Protein AF-A0A9Q1E074-F1 (afdb_monomer_lite)

Sequence (100 aa):
MMISVFLLLLMLGLFAQESMAQVVLTQSPSAQAVQQGDTVSISCTLSQSVSSNYLYWYFQKPGQAPKLLIYSISTRHSGIPDRFSGSGSGTQFTLKITGV

InterPro domains:
  IPR013106 Immunoglobulin V-set domain [PF07686] (27-99)
  IPR013106 Immunoglobulin V-set domain [SM00406] (39-100)
  IPR013783 Immunoglobulin-like fold [G3DSA:2.60.40.10] (12-100)
  IPR036179 Immunoglobulin-like domain superfamily [SSF48726] (24-100)
  IPR050150 Immunoglobulin Variable Light Chain [PTHR23267] (20-100)

Radius of gyration: 21.47 Å; chains: 1; bounding box: 54×29×60 Å

Organism: Conger conger (NCBI:txid82655)

pLDDT: mean 90.36, std 11.61, range [58.53, 98.44]

Foldseek 3Di:
DVVVVVVVVVVVVVVPDDPPPDKDKDKPDPDDDDDFQDKDKIKIFIPWFDQLQPDWDWDDDVPDDTDTQAGSQAHGDPPHDPQWGKDDGIGMIMIMGGRD

Secondary structure (DSSP, 8-state):
-HHHHHHHHHHHHHTS----PPPPEEEE-S-----TT-EEEEEEEESS---GGG-EEEE--TTS--EEEEETTTEEPTT--TTEEEEEETTEEEEEEE--

Structure (mmCIF, N/CA/C/O backbone):
data_AF-A0A9Q1E074-F1
#
_entry.id   AF-A0A9Q1E074-F1
#
loop_
_atom_site.group_PDB
_atom_site.id
_atom_site.type_symbol
_atom_site.label_atom_id
_atom_site.label_alt_id
_atom_site.label_comp_id
_atom_site.label_asym_id
_atom_site.label_entity_id
_atom_site.label_seq_id
_atom_site.pdbx_PDB_ins_code
_atom_site.Cartn_x
_atom_site.Cartn_y
_atom_site.Cartn_z
_atom_site.occupancy
_atom_site.B_iso_or_equiv
_atom_site.auth_seq_id
_atom_site.auth_comp_id
_atom_site.auth_asym_id
_atom_site.auth_atom_id
_atom_site.pdbx_PDB_model_num
ATOM 1 N N . MET A 1 1 ? 36.882 -19.436 -42.065 1.00 60.22 1 MET A N 1
ATOM 2 C CA . MET A 1 1 ? 36.670 -19.832 -40.653 1.00 60.22 1 MET A CA 1
ATOM 3 C C . MET A 1 1 ? 36.478 -18.633 -39.713 1.00 60.22 1 MET A C 1
ATOM 5 O O . MET A 1 1 ? 35.543 -18.669 -38.932 1.00 60.22 1 MET A O 1
ATOM 9 N N . MET A 1 2 ? 37.265 -17.548 -39.817 1.00 62.12 2 MET A N 1
ATOM 10 C CA . MET A 1 2 ? 37.173 -16.390 -38.895 1.00 62.12 2 MET A CA 1
ATOM 11 C C . MET A 1 2 ? 35.863 -15.576 -38.978 1.00 62.12 2 MET A C 1
ATOM 13 O O . MET A 1 2 ? 35.308 -15.214 -37.947 1.00 62.12 2 MET A O 1
ATOM 17 N N . ILE A 1 3 ? 35.324 -15.344 -40.184 1.00 66.06 3 ILE A N 1
ATOM 18 C CA . ILE A 1 3 ? 34.081 -14.562 -40.386 1.00 66.06 3 ILE A CA 1
ATOM 19 C C . ILE A 1 3 ? 32.869 -15.240 -39.722 1.00 66.06 3 ILE A C 1
ATOM 21 O O . ILE A 1 3 ? 32.033 -14.575 -39.119 1.00 66.06 3 ILE A O 1
ATOM 25 N N . SER A 1 4 ? 32.812 -16.575 -39.762 1.00 74.75 4 SER A N 1
ATOM 26 C CA . SER A 1 4 ? 31.736 -17.357 -39.139 1.00 74.75 4 SER A CA 1
ATOM 27 C C . SER A 1 4 ? 31.743 -17.260 -37.613 1.00 74.75 4 SER A C 1
ATOM 29 O O . SER A 1 4 ? 30.679 -17.261 -37.006 1.00 74.75 4 SER A O 1
ATOM 31 N N . VAL A 1 5 ? 32.925 -17.172 -36.993 1.00 78.56 5 VAL A N 1
ATOM 32 C CA . VAL A 1 5 ? 33.066 -17.040 -35.534 1.00 78.56 5 VAL A CA 1
ATOM 33 C C . VAL A 1 5 ? 32.662 -15.637 -35.083 1.00 78.56 5 VAL A C 1
ATOM 35 O O . VAL A 1 5 ? 32.004 -15.495 -34.060 1.00 78.56 5 VAL A O 1
ATOM 38 N N . PHE A 1 6 ? 32.981 -14.609 -35.872 1.00 80.69 6 PHE A N 1
ATOM 39 C CA . PHE A 1 6 ? 32.592 -13.229 -35.575 1.00 80.69 6 PHE A CA 1
ATOM 40 C C . PHE A 1 6 ? 31.068 -13.038 -35.612 1.00 80.69 6 PHE A C 1
ATOM 42 O O . PHE A 1 6 ? 30.496 -12.427 -34.713 1.00 80.69 6 PHE A O 1
ATOM 49 N N . LEU A 1 7 ? 30.398 -13.632 -36.606 1.00 78.88 7 LEU A N 1
ATOM 50 C CA . LEU A 1 7 ? 28.935 -13.655 -36.686 1.00 78.88 7 LEU A CA 1
ATOM 51 C C . LEU A 1 7 ? 28.312 -14.446 -35.528 1.00 78.88 7 LEU A C 1
ATOM 53 O O . LEU A 1 7 ? 27.321 -14.004 -34.959 1.00 78.88 7 LEU A O 1
ATOM 57 N N . LEU A 1 8 ? 28.916 -15.572 -35.131 1.00 77.75 8 LEU A N 1
ATOM 58 C CA . LEU A 1 8 ? 28.467 -16.351 -33.975 1.00 77.75 8 LEU A CA 1
ATOM 59 C C . LEU A 1 8 ? 28.559 -15.529 -32.677 1.00 77.75 8 LEU A C 1
ATOM 61 O O . LEU A 1 8 ? 27.602 -15.487 -31.912 1.00 77.75 8 LEU A O 1
ATOM 65 N N . LEU A 1 9 ? 29.674 -14.824 -32.457 1.00 79.00 9 LEU A N 1
ATOM 66 C CA . LEU A 1 9 ? 29.885 -13.957 -31.292 1.00 79.00 9 LEU A CA 1
ATOM 67 C C . LEU A 1 9 ? 28.909 -12.770 -31.260 1.00 79.00 9 LEU A C 1
ATOM 69 O O . LEU A 1 9 ? 28.393 -12.443 -30.194 1.00 79.00 9 LEU A O 1
ATOM 73 N N . LEU A 1 10 ? 28.613 -12.162 -32.414 1.00 77.00 10 LEU A N 1
ATOM 74 C CA . LEU A 1 10 ? 27.610 -11.097 -32.529 1.00 77.00 10 LEU A CA 1
ATOM 75 C C . LEU A 1 10 ? 26.201 -11.600 -32.184 1.00 77.00 10 LEU A C 1
ATOM 77 O O . LEU A 1 10 ? 25.473 -10.925 -31.462 1.00 77.00 10 LEU A O 1
ATOM 81 N N . MET A 1 11 ? 25.836 -12.802 -32.638 1.00 72.50 11 MET A N 1
ATOM 82 C CA . MET A 1 11 ? 24.555 -13.425 -32.297 1.00 72.50 11 MET A CA 1
ATOM 83 C C . MET A 1 11 ? 24.487 -13.772 -30.802 1.00 72.50 11 MET A C 1
ATOM 85 O O . MET A 1 11 ? 23.505 -13.429 -30.154 1.00 72.50 11 MET A O 1
ATOM 89 N N . LEU A 1 12 ? 25.539 -14.361 -30.216 1.00 68.44 12 LEU A N 1
ATOM 90 C CA . LEU A 1 12 ? 25.604 -14.622 -28.769 1.00 68.44 12 LEU A CA 1
ATOM 91 C C . LEU A 1 12 ? 25.510 -13.337 -27.926 1.00 68.44 12 LEU A C 1
ATOM 93 O O . LEU A 1 12 ? 24.891 -13.363 -26.867 1.00 68.44 12 LEU A O 1
ATOM 97 N N . GLY A 1 13 ? 26.083 -12.223 -28.392 1.00 70.81 13 GLY A N 1
ATOM 98 C CA . GLY A 1 13 ? 25.970 -10.918 -27.733 1.00 70.81 13 GLY A CA 1
ATOM 99 C C . GLY A 1 13 ? 24.566 -10.309 -27.813 1.00 70.81 13 GLY A C 1
ATOM 100 O O . GLY A 1 13 ? 24.127 -9.676 -26.860 1.00 70.81 13 GLY A O 1
ATOM 101 N N . LEU A 1 14 ? 23.836 -10.543 -28.908 1.00 65.06 14 LEU A N 1
ATOM 102 C CA . LEU A 1 14 ? 22.441 -10.109 -29.079 1.00 65.06 14 LEU A CA 1
ATOM 103 C C . LEU A 1 14 ? 21.449 -10.950 -28.255 1.00 65.06 14 LEU A C 1
ATOM 105 O O . LEU A 1 14 ? 20.400 -10.444 -27.867 1.00 65.06 14 LEU A O 1
ATOM 109 N N . PHE A 1 15 ? 21.787 -12.210 -27.958 1.00 59.16 15 PHE A N 1
ATOM 110 C CA . PHE A 1 15 ? 21.029 -13.091 -27.057 1.00 59.16 15 PHE A CA 1
ATOM 111 C C . PHE A 1 15 ? 21.507 -13.036 -25.596 1.00 59.16 15 PHE A C 1
ATOM 113 O O . PHE A 1 15 ? 20.992 -13.790 -24.767 1.00 59.16 15 PHE A O 1
ATOM 120 N N . ALA A 1 16 ? 22.468 -12.165 -25.255 1.00 62.50 16 ALA A N 1
ATOM 121 C CA . ALA A 1 16 ? 22.831 -11.872 -23.870 1.00 62.50 16 ALA A CA 1
ATOM 122 C C . ALA A 1 16 ? 21.683 -11.076 -23.231 1.00 62.50 16 ALA A C 1
ATOM 124 O O . ALA A 1 16 ? 21.644 -9.850 -23.212 1.00 62.50 16 ALA A O 1
ATOM 125 N N . GLN A 1 17 ? 20.690 -11.850 -22.818 1.00 62.38 17 GLN A N 1
ATOM 126 C CA . GLN A 1 17 ? 19.361 -11.463 -22.402 1.00 62.38 17 GLN A CA 1
ATOM 127 C C . GLN A 1 17 ? 19.390 -10.417 -21.289 1.00 62.38 17 GLN A C 1
ATOM 129 O O . GLN A 1 17 ? 20.160 -10.536 -20.334 1.00 62.38 17 GLN A O 1
ATOM 134 N N . GLU A 1 18 ? 18.511 -9.421 -21.406 1.00 58.53 18 GLU A N 1
ATOM 135 C CA . GLU A 1 18 ? 18.216 -8.477 -20.336 1.00 58.53 18 GLU A CA 1
ATOM 136 C C . GLU A 1 18 ? 17.975 -9.239 -19.028 1.00 58.53 18 GLU A C 1
ATOM 138 O O . GLU A 1 18 ? 17.020 -10.008 -18.890 1.00 58.53 18 GLU A O 1
ATOM 143 N N . SER A 1 19 ? 18.862 -9.035 -18.056 1.00 66.50 19 SER A N 1
ATOM 144 C CA . SER A 1 19 ? 18.588 -9.426 -16.682 1.00 66.50 19 SER A CA 1
ATOM 145 C C . SER A 1 19 ? 17.484 -8.504 -16.177 1.00 66.50 19 SER A C 1
ATOM 147 O O . SER A 1 19 ? 17.724 -7.325 -15.912 1.00 66.50 19 SER A O 1
ATOM 149 N N . MET A 1 20 ? 16.256 -9.016 -16.089 1.00 66.44 20 MET A N 1
ATOM 150 C CA . MET A 1 20 ? 15.171 -8.323 -15.400 1.00 66.44 20 MET A CA 1
ATOM 151 C C . MET A 1 20 ? 15.554 -8.278 -13.921 1.00 66.44 20 MET A C 1
ATOM 153 O O . MET A 1 20 ? 15.395 -9.262 -13.198 1.00 66.44 20 MET A O 1
ATOM 157 N N . ALA A 1 21 ? 16.129 -7.156 -13.483 1.00 71.19 21 ALA A N 1
ATOM 158 C CA . ALA A 1 21 ? 16.413 -6.934 -12.075 1.00 71.19 21 ALA A CA 1
ATOM 159 C C . ALA A 1 21 ? 15.123 -7.148 -11.267 1.00 71.19 21 ALA A C 1
ATOM 161 O O . ALA A 1 21 ? 14.049 -6.667 -11.635 1.00 71.19 21 ALA A O 1
ATOM 162 N N . GLN A 1 22 ? 15.215 -7.910 -10.176 1.00 83.56 22 GLN A N 1
ATOM 163 C CA . GLN A 1 22 ? 14.080 -8.131 -9.289 1.00 83.56 22 GLN A CA 1
ATOM 164 C C . GLN A 1 22 ? 13.659 -6.792 -8.668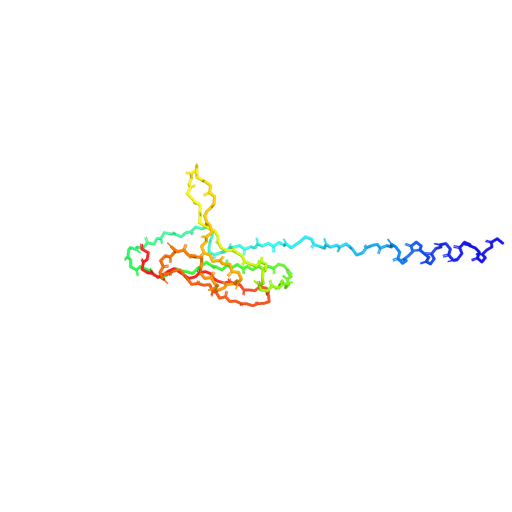 1.00 83.56 22 GLN A C 1
ATOM 166 O O . GLN A 1 22 ? 14.461 -6.127 -8.010 1.00 83.56 22 GLN A O 1
ATOM 171 N N . VAL A 1 23 ? 12.391 -6.409 -8.846 1.00 88.12 23 VAL A N 1
ATOM 172 C CA . VAL A 1 23 ? 11.829 -5.235 -8.168 1.00 88.12 23 VAL A CA 1
ATOM 173 C C . VAL A 1 23 ? 11.742 -5.535 -6.678 1.00 88.12 23 VAL A C 1
ATOM 175 O O . VAL A 1 23 ? 11.042 -6.458 -6.260 1.00 88.12 23 VAL A O 1
ATOM 178 N N . VAL A 1 24 ? 12.451 -4.753 -5.872 1.00 94.19 24 VAL A N 1
ATOM 179 C CA . VAL A 1 24 ? 12.386 -4.827 -4.412 1.00 94.19 24 VAL A CA 1
ATOM 180 C C . VAL A 1 24 ? 11.418 -3.760 -3.926 1.00 94.19 24 VAL A C 1
ATOM 182 O O . VAL A 1 24 ? 11.461 -2.624 -4.397 1.00 94.19 24 VAL A O 1
ATOM 185 N N . LEU A 1 25 ? 10.551 -4.132 -2.988 1.00 94.50 25 LEU A N 1
ATOM 186 C CA . LEU A 1 25 ? 9.560 -3.252 -2.385 1.00 94.50 25 LEU A CA 1
ATOM 187 C C . LEU A 1 25 ? 9.841 -3.133 -0.886 1.00 94.50 25 LEU A C 1
ATOM 189 O O . LEU A 1 25 ? 9.877 -4.136 -0.175 1.00 94.50 25 LEU A O 1
ATOM 193 N N . THR A 1 26 ? 10.022 -1.904 -0.413 1.00 97.25 26 THR A N 1
ATOM 194 C CA . THR A 1 26 ? 10.314 -1.589 0.989 1.00 97.25 26 THR A CA 1
ATOM 195 C C . THR A 1 26 ? 9.156 -0.808 1.588 1.00 97.25 26 THR A C 1
ATOM 197 O O . THR A 1 26 ? 8.733 0.198 1.018 1.00 97.25 26 THR A O 1
ATOM 200 N N . GLN A 1 27 ? 8.654 -1.239 2.746 1.00 97.94 27 GLN A N 1
ATOM 201 C CA . GLN A 1 27 ? 7.540 -0.582 3.434 1.00 97.94 27 GLN A CA 1
ATOM 202 C C . GLN A 1 27 ? 7.985 0.096 4.728 1.00 97.94 27 GLN A C 1
ATOM 204 O O . GLN A 1 27 ? 8.897 -0.372 5.408 1.00 97.94 27 GLN A O 1
ATOM 209 N N . SER A 1 28 ? 7.323 1.198 5.073 1.00 97.75 28 SER A N 1
ATOM 210 C CA . SER A 1 28 ? 7.557 1.931 6.316 1.00 97.75 28 SER A CA 1
ATOM 211 C C . SER A 1 28 ? 6.262 2.578 6.825 1.00 97.75 28 SER A C 1
ATOM 213 O O . SER A 1 28 ? 5.494 3.078 6.004 1.00 97.75 28 SER A O 1
ATOM 215 N N . PRO A 1 29 ? 6.017 2.621 8.145 1.00 97.38 29 PRO A N 1
ATOM 216 C CA . PRO A 1 29 ? 6.783 1.934 9.187 1.00 97.38 29 PRO A CA 1
ATOM 217 C C . PRO A 1 29 ? 6.538 0.415 9.162 1.00 97.38 29 PRO A C 1
ATOM 219 O O . PRO A 1 29 ? 5.535 -0.052 8.628 1.00 97.38 29 PRO A O 1
ATOM 222 N N . SER A 1 30 ? 7.449 -0.366 9.750 1.00 96.19 30 SER A N 1
ATOM 223 C CA . SER A 1 30 ? 7.276 -1.824 9.888 1.00 96.19 30 SER A CA 1
ATOM 224 C C . SER A 1 30 ? 6.186 -2.191 10.900 1.00 96.19 30 SER A C 1
ATOM 226 O O . SER A 1 30 ? 5.485 -3.185 10.728 1.00 96.19 30 SER A O 1
ATOM 228 N N . ALA A 1 31 ? 6.031 -1.378 11.945 1.00 95.56 31 ALA A N 1
ATOM 229 C CA . ALA A 1 31 ? 4.960 -1.462 12.924 1.00 95.56 31 ALA A CA 1
ATOM 230 C C . ALA A 1 31 ? 4.706 -0.077 13.527 1.00 95.56 31 ALA A C 1
ATOM 232 O O . ALA A 1 31 ? 5.633 0.715 13.700 1.00 95.56 31 ALA A O 1
ATOM 233 N N . GLN A 1 32 ? 3.452 0.207 13.870 1.00 95.94 32 GLN A N 1
ATOM 234 C CA . GLN A 1 32 ? 3.055 1.449 14.523 1.00 95.94 32 GLN A CA 1
ATOM 235 C C . GLN A 1 32 ? 1.897 1.169 15.484 1.00 95.94 32 GLN A C 1
ATOM 237 O O . GLN A 1 32 ? 0.930 0.505 15.111 1.00 95.94 32 GLN A O 1
ATOM 242 N N . ALA A 1 33 ? 1.999 1.669 16.715 1.00 96.62 33 ALA A N 1
ATOM 243 C CA . ALA A 1 33 ? 0.884 1.704 17.657 1.00 96.62 33 ALA A CA 1
ATOM 244 C C . ALA A 1 33 ? 0.074 2.984 17.428 1.00 96.62 33 ALA A C 1
ATOM 246 O O . ALA A 1 33 ? 0.655 4.051 17.226 1.00 96.62 33 ALA A O 1
ATOM 247 N N . VAL A 1 34 ? -1.251 2.862 17.409 1.00 96.31 34 VAL A N 1
ATOM 248 C CA . VAL A 1 34 ? -2.173 3.918 16.962 1.00 96.31 34 VAL A CA 1
ATOM 249 C C . VAL A 1 34 ? -3.404 3.929 17.860 1.00 96.31 34 VAL A C 1
ATOM 251 O O . VAL A 1 34 ? -3.800 2.884 18.384 1.00 96.31 34 VAL A O 1
ATOM 254 N N . GLN A 1 35 ? -3.982 5.105 18.068 1.00 97.88 35 GLN A N 1
ATOM 255 C CA . GLN A 1 35 ? -5.209 5.293 18.829 1.00 97.88 35 GLN A CA 1
ATOM 256 C C . GLN A 1 35 ? -6.427 5.313 17.909 1.00 97.88 35 GLN A C 1
ATOM 258 O O . GLN A 1 35 ? -6.327 5.531 16.700 1.00 97.88 35 GLN A O 1
ATOM 263 N N . GLN A 1 36 ? -7.598 5.075 18.499 1.00 97.00 36 GLN A N 1
ATOM 264 C CA . GLN A 1 36 ? -8.844 5.157 17.756 1.00 97.00 36 GLN A CA 1
ATOM 265 C C . GLN A 1 36 ? -9.062 6.587 17.249 1.00 97.00 36 GLN A C 1
ATOM 267 O O . GLN A 1 36 ? -8.959 7.544 18.015 1.00 97.00 36 GLN A O 1
ATOM 272 N N . GLY A 1 37 ? -9.400 6.725 15.971 1.00 97.06 37 GLY A N 1
ATOM 273 C CA . GLY A 1 37 ? -9.565 8.021 15.315 1.00 97.06 37 GLY A CA 1
ATOM 274 C C . GLY A 1 37 ? -8.305 8.528 14.609 1.00 97.06 37 GLY A C 1
ATOM 275 O O . GLY A 1 37 ? -8.411 9.452 13.798 1.00 97.06 37 GLY A O 1
ATOM 276 N N . ASP A 1 38 ? -7.145 7.904 14.833 1.00 97.94 38 ASP A N 1
ATOM 277 C CA . ASP A 1 38 ? -5.902 8.310 14.185 1.00 97.94 38 ASP A CA 1
ATOM 278 C C . ASP A 1 38 ? -5.964 8.134 12.667 1.00 97.94 38 ASP A C 1
ATOM 280 O O . ASP A 1 38 ? -6.704 7.320 12.104 1.00 97.94 38 ASP A O 1
ATOM 284 N N . THR A 1 39 ? -5.131 8.916 11.987 1.00 98.00 39 THR A N 1
ATOM 285 C CA . THR A 1 39 ? -4.834 8.724 10.572 1.00 98.00 39 THR A CA 1
ATOM 286 C C . THR A 1 39 ? -3.416 8.212 10.426 1.00 98.00 39 THR A C 1
ATOM 288 O O . THR A 1 39 ? -2.472 8.831 10.911 1.00 98.00 39 THR A O 1
ATOM 291 N 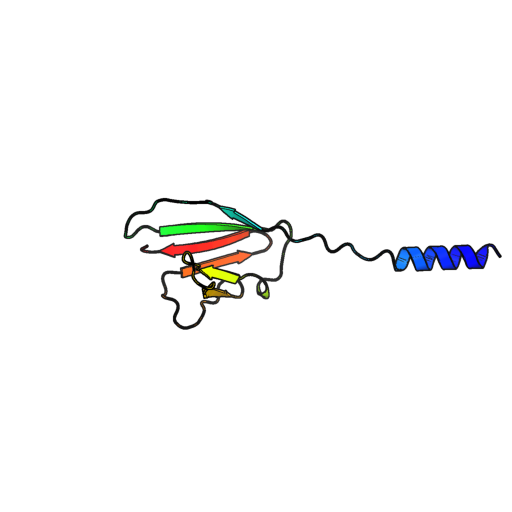N . VAL A 1 40 ? -3.265 7.104 9.712 1.00 97.38 40 VAL A N 1
ATOM 292 C CA . VAL A 1 40 ? -1.977 6.447 9.496 1.00 97.38 40 VAL A CA 1
ATOM 293 C C . VAL A 1 40 ? -1.650 6.407 8.017 1.00 97.38 40 VAL A C 1
ATOM 295 O O . VAL A 1 40 ? -2.543 6.292 7.175 1.00 97.38 40 VAL A O 1
ATOM 298 N N . SER A 1 41 ? -0.360 6.475 7.713 1.00 97.69 41 SER A N 1
ATOM 299 C CA . SER A 1 41 ? 0.163 6.351 6.358 1.00 97.69 41 SER A CA 1
ATOM 300 C C . SER A 1 41 ? 1.258 5.295 6.342 1.00 97.69 41 SER A C 1
ATOM 302 O O . SER A 1 41 ? 2.204 5.371 7.121 1.00 97.69 41 SER A O 1
ATOM 304 N N . ILE A 1 42 ? 1.129 4.329 5.439 1.00 98.12 42 ILE A N 1
ATOM 305 C CA . ILE A 1 42 ? 2.143 3.318 5.158 1.00 98.12 42 ILE A CA 1
ATOM 306 C C . ILE A 1 42 ? 2.755 3.663 3.808 1.00 98.12 42 ILE A C 1
ATOM 308 O O . ILE A 1 42 ? 2.062 3.682 2.790 1.00 98.12 42 ILE A O 1
ATOM 312 N N . SER A 1 43 ? 4.050 3.932 3.801 1.00 98.00 43 SER A N 1
ATOM 313 C CA . SER A 1 43 ? 4.827 4.195 2.599 1.00 98.00 43 SER A CA 1
ATOM 314 C C . SER A 1 43 ? 5.354 2.898 2.003 1.00 98.00 43 SER A C 1
ATOM 316 O O . SER A 1 43 ? 5.660 1.943 2.715 1.00 98.00 43 SER A O 1
ATOM 318 N N . CYS A 1 44 ? 5.470 2.884 0.683 1.00 96.94 44 CYS A N 1
ATOM 319 C CA . CYS A 1 44 ? 5.968 1.784 -0.118 1.00 96.94 44 CYS A CA 1
ATOM 320 C C . CYS A 1 44 ? 6.911 2.353 -1.184 1.00 9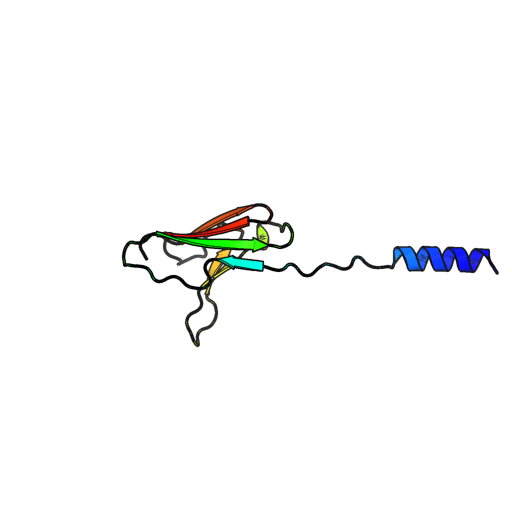6.94 44 CYS A C 1
ATOM 322 O O . CYS A 1 44 ? 6.474 3.102 -2.059 1.00 96.94 44 CYS A O 1
ATOM 324 N N . THR A 1 45 ? 8.188 1.987 -1.111 1.00 97.06 45 THR A N 1
ATOM 325 C CA . THR A 1 45 ? 9.223 2.425 -2.051 1.00 97.06 45 THR A CA 1
ATOM 326 C C . THR A 1 45 ? 9.723 1.241 -2.864 1.00 97.06 45 THR A C 1
ATOM 328 O O . THR A 1 45 ? 10.139 0.233 -2.295 1.00 97.06 45 THR A O 1
ATOM 331 N N . LEU A 1 46 ? 9.694 1.362 -4.188 1.00 95.25 46 LEU A N 1
ATOM 332 C CA . LEU A 1 46 ? 10.185 0.346 -5.114 1.00 95.25 46 LEU A CA 1
ATOM 333 C C . LEU A 1 46 ? 11.593 0.704 -5.599 1.00 95.25 46 LEU A C 1
ATOM 335 O O . LEU A 1 46 ? 11.903 1.876 -5.811 1.00 95.25 46 LEU A O 1
ATOM 339 N N . SER A 1 47 ? 12.431 -0.307 -5.832 1.00 94.88 47 SER A N 1
ATOM 340 C CA . SER A 1 47 ? 13.784 -0.131 -6.387 1.00 94.88 47 SER A CA 1
ATOM 341 C C . SER A 1 47 ? 13.793 0.415 -7.819 1.00 94.88 47 SER A C 1
ATOM 343 O O . SER A 1 47 ? 14.794 0.972 -8.261 1.00 94.88 47 SER A O 1
ATOM 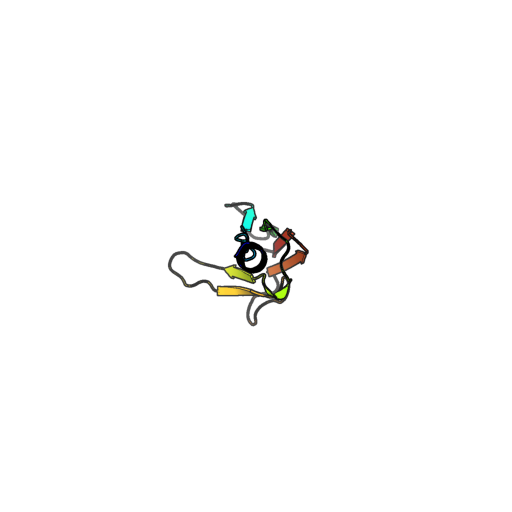345 N N . GLN A 1 48 ? 12.681 0.272 -8.539 1.00 92.56 48 GLN A N 1
ATOM 346 C CA . GLN A 1 48 ? 12.485 0.767 -9.896 1.00 92.56 48 GLN A CA 1
ATOM 347 C C . GLN A 1 48 ? 11.018 1.128 -10.126 1.00 92.56 48 GLN A C 1
ATOM 349 O O . GLN A 1 48 ? 10.124 0.632 -9.438 1.00 92.56 48 GLN A O 1
ATOM 354 N N . SER A 1 49 ? 10.777 2.011 -11.092 1.00 91.81 49 SER A N 1
ATOM 355 C CA . SER A 1 49 ? 9.423 2.424 -11.454 1.00 91.81 49 SER A CA 1
ATOM 356 C C . SER A 1 49 ? 8.632 1.247 -12.022 1.00 91.81 49 SER A C 1
ATOM 358 O O . SER A 1 49 ? 9.162 0.453 -12.802 1.00 91.81 49 SER A O 1
ATOM 360 N N . VAL A 1 50 ? 7.354 1.160 -11.665 1.00 88.06 50 VAL A N 1
ATOM 361 C CA . VAL A 1 50 ? 6.418 0.176 -12.221 1.00 88.06 50 VAL A CA 1
ATOM 362 C C . VAL A 1 50 ? 5.191 0.880 -12.776 1.00 88.06 50 VAL A C 1
ATOM 364 O O . VAL A 1 50 ? 4.835 1.980 -12.351 1.00 88.06 50 VAL A O 1
ATOM 367 N N . SER A 1 51 ? 4.515 0.233 -13.728 1.00 88.81 51 SER A N 1
ATOM 368 C CA . SER A 1 51 ? 3.195 0.700 -14.150 1.00 88.81 51 SER A CA 1
ATOM 369 C C . SER A 1 51 ? 2.249 0.721 -12.953 1.00 88.81 51 SER A C 1
ATOM 371 O O . SER A 1 51 ? 2.247 -0.195 -12.127 1.00 88.81 51 SER A O 1
ATOM 373 N N . SER A 1 52 ? 1.400 1.744 -12.900 1.00 83.38 52 SER A N 1
ATOM 374 C CA . SER A 1 52 ? 0.372 1.897 -11.873 1.00 83.38 52 SER A CA 1
ATOM 375 C C . SER A 1 52 ? -0.518 0.665 -11.725 1.00 83.38 52 SER A C 1
ATOM 377 O O . SER A 1 52 ? -0.934 0.343 -10.617 1.00 83.38 52 SER A O 1
ATOM 379 N N . ASN A 1 53 ? -0.746 -0.068 -12.815 1.00 88.81 53 ASN A N 1
ATOM 380 C CA . ASN A 1 53 ? -1.560 -1.283 -12.840 1.00 88.81 53 ASN A CA 1
ATOM 381 C C . ASN A 1 53 ? -0.963 -2.459 -12.045 1.00 88.81 53 ASN A C 1
ATOM 383 O O . ASN A 1 53 ? -1.648 -3.459 -11.831 1.00 88.81 53 ASN A O 1
ATOM 387 N N . TYR A 1 54 ? 0.298 -2.364 -11.611 1.00 90.31 54 TYR A N 1
ATOM 388 C CA . TYR A 1 54 ? 0.998 -3.443 -10.911 1.00 90.31 54 TYR A CA 1
ATOM 389 C C . TYR A 1 54 ? 1.159 -3.218 -9.402 1.00 90.31 54 TYR A C 1
ATOM 391 O O . TYR A 1 54 ? 1.805 -4.028 -8.741 1.00 90.31 54 TYR A O 1
ATOM 399 N N . LEU A 1 55 ? 0.555 -2.167 -8.833 1.00 93.75 55 LEU A N 1
ATOM 400 C CA . LEU A 1 55 ? 0.586 -1.918 -7.390 1.00 93.75 55 LEU A CA 1
ATOM 401 C C . LEU A 1 55 ? -0.745 -2.271 -6.716 1.00 93.75 55 LEU A C 1
ATOM 403 O O . LEU A 1 55 ? -1.806 -1.774 -7.102 1.00 93.75 55 LEU A O 1
ATOM 407 N N . TYR A 1 56 ? -0.657 -3.084 -5.663 1.00 96.56 56 TYR A N 1
ATOM 408 C CA . TYR A 1 56 ? -1.792 -3.597 -4.903 1.00 96.56 56 TYR A CA 1
ATOM 409 C C . TYR A 1 56 ? -1.508 -3.498 -3.402 1.00 96.56 56 TYR A C 1
ATOM 411 O O . TYR A 1 56 ? -0.407 -3.806 -2.950 1.00 96.56 56 TYR A O 1
ATOM 419 N N . TRP A 1 57 ? -2.522 -3.125 -2.626 1.00 97.88 57 TRP A N 1
ATOM 420 C CA . TRP A 1 57 ? -2.485 -3.125 -1.167 1.00 97.88 57 TRP A CA 1
ATOM 421 C C . TRP A 1 57 ? -3.345 -4.253 -0.622 1.00 97.88 57 TRP A C 1
ATOM 423 O O . TRP A 1 57 ? -4.526 -4.359 -0.960 1.00 97.88 57 TRP A O 1
ATOM 433 N N . TYR A 1 58 ? -2.772 -5.055 0.269 1.00 97.56 58 TYR A N 1
ATOM 434 C CA . TYR A 1 58 ? -3.455 -6.168 0.916 1.00 97.56 58 TYR A CA 1
ATOM 435 C C . TYR A 1 58 ? -3.515 -5.965 2.425 1.00 97.56 58 TYR A C 1
ATOM 437 O O . TYR A 1 58 ? -2.599 -5.424 3.039 1.00 97.56 58 TYR A O 1
ATOM 445 N N . PHE A 1 59 ? -4.599 -6.443 3.023 1.00 96.31 59 PHE A N 1
ATOM 446 C CA . PHE A 1 59 ? -4.751 -6.575 4.460 1.00 96.31 59 PHE A CA 1
ATOM 447 C C . PHE A 1 59 ? -4.681 -8.045 4.843 1.00 96.31 59 PHE A C 1
ATOM 449 O O . PHE A 1 59 ? -5.391 -8.870 4.267 1.00 96.31 59 PHE A O 1
ATOM 456 N N . GLN A 1 60 ? -3.862 -8.366 5.839 1.00 96.88 60 GLN A N 1
ATOM 457 C CA . GLN A 1 60 ? -3.723 -9.726 6.331 1.00 96.88 60 GLN A CA 1
ATOM 458 C C . GLN A 1 60 ? -3.796 -9.746 7.855 1.00 96.88 60 GLN A C 1
ATOM 460 O O . GLN A 1 60 ? -3.047 -9.050 8.536 1.00 96.88 60 GLN A O 1
ATOM 465 N N . LYS A 1 61 ? -4.701 -10.571 8.387 1.00 95.88 61 LYS A N 1
ATOM 466 C CA . LYS A 1 61 ? -4.707 -10.930 9.807 1.00 95.88 61 LYS A CA 1
ATOM 467 C C . LYS A 1 61 ? -3.851 -12.183 10.021 1.00 95.88 61 LYS A C 1
ATOM 469 O O . LYS A 1 61 ? -3.793 -13.019 9.115 1.00 95.88 61 LYS A O 1
ATOM 474 N N . PRO A 1 62 ? -3.244 -12.364 11.206 1.00 97.19 62 PRO A N 1
ATOM 475 C CA . PRO A 1 62 ? -2.551 -13.604 11.542 1.00 97.19 62 PRO A CA 1
ATOM 476 C C . PRO A 1 62 ? -3.437 -14.830 11.275 1.00 97.19 62 PRO A C 1
ATOM 478 O O . PRO A 1 62 ? -4.595 -14.865 11.689 1.00 97.19 62 PRO A O 1
ATOM 481 N N . GLY A 1 63 ? -2.908 -15.811 10.540 1.00 97.31 63 GLY A N 1
ATOM 482 C CA . GLY A 1 63 ? -3.621 -17.048 10.197 1.00 97.31 63 GLY A CA 1
ATOM 483 C C . GLY A 1 63 ? -4.718 -16.923 9.129 1.00 97.31 63 GLY A C 1
ATOM 484 O O . GLY A 1 63 ? -5.396 -17.910 8.859 1.00 97.31 63 GLY A O 1
ATOM 485 N N . GLN A 1 64 ? -4.911 -15.752 8.511 1.00 97.56 64 GLN A N 1
ATOM 486 C CA . GLN A 1 64 ? -5.897 -15.550 7.443 1.00 97.56 64 GLN A CA 1
ATOM 487 C C . GLN A 1 64 ? -5.232 -15.294 6.086 1.00 97.56 64 GLN A C 1
ATOM 489 O O . GLN A 1 64 ? -4.099 -14.809 6.001 1.00 97.56 64 GLN A O 1
ATOM 494 N N . ALA A 1 65 ? -5.965 -15.601 5.013 1.00 97.12 65 ALA A N 1
ATOM 495 C CA . ALA A 1 65 ? -5.548 -15.265 3.658 1.00 97.12 65 ALA A CA 1
ATOM 496 C C . ALA A 1 65 ? -5.520 -13.734 3.454 1.00 97.12 65 ALA A C 1
ATOM 498 O O . ALA A 1 65 ? -6.363 -13.028 4.021 1.00 97.12 65 ALA A O 1
ATOM 499 N N . PRO A 1 66 ? -4.590 -13.204 2.638 1.00 97.81 66 PRO A N 1
ATOM 500 C CA . PRO A 1 66 ? -4.581 -11.793 2.272 1.00 97.81 66 PRO A CA 1
ATOM 501 C C . PRO A 1 66 ? -5.891 -11.368 1.598 1.00 97.81 66 PRO A C 1
ATOM 503 O O . PRO A 1 66 ? -6.385 -12.035 0.689 1.00 97.81 66 PRO A O 1
ATOM 506 N N . LYS A 1 67 ? -6.436 -10.223 2.011 1.00 97.75 67 LYS A N 1
ATOM 507 C CA . LYS A 1 67 ? -7.604 -9.588 1.395 1.00 97.75 67 LYS A CA 1
ATOM 508 C C . LYS A 1 67 ? -7.174 -8.334 0.645 1.00 97.75 67 LYS A C 1
ATOM 510 O O . LYS A 1 67 ? -6.540 -7.457 1.227 1.00 97.75 67 LYS A O 1
ATOM 515 N N . LEU A 1 68 ? -7.548 -8.232 -0.627 1.00 98.12 68 LEU A N 1
ATOM 516 C CA . LEU A 1 68 ? -7.275 -7.051 -1.442 1.00 98.12 68 LEU A CA 1
ATOM 517 C C . LEU A 1 68 ? -8.026 -5.826 -0.892 1.00 98.12 68 LEU A C 1
ATOM 519 O O . LEU A 1 68 ? -9.238 -5.882 -0.675 1.00 98.12 68 LEU A O 1
ATOM 523 N N . LEU A 1 69 ? -7.300 -4.730 -0.668 1.00 98.19 69 LEU A N 1
ATOM 524 C CA . LEU A 1 69 ? -7.850 -3.434 -0.270 1.00 98.19 69 LEU A CA 1
ATOM 525 C C . LEU A 1 69 ? -7.973 -2.488 -1.466 1.00 98.19 69 LEU A C 1
ATOM 527 O O . LEU A 1 69 ? -9.043 -1.938 -1.722 1.00 98.19 69 LEU A O 1
ATOM 531 N N . ILE A 1 70 ? -6.861 -2.278 -2.171 1.00 98.44 70 ILE A N 1
ATOM 532 C CA . ILE A 1 70 ? -6.720 -1.297 -3.253 1.00 98.44 70 ILE A CA 1
ATOM 533 C C . ILE A 1 70 ? -5.884 -1.926 -4.365 1.00 98.44 70 ILE A C 1
ATOM 535 O O . ILE A 1 70 ? -4.868 -2.559 -4.085 1.00 98.44 70 ILE A O 1
ATOM 539 N N . TYR A 1 71 ? -6.303 -1.739 -5.611 1.00 97.31 71 TYR A N 1
ATOM 540 C CA . TYR A 1 71 ? -5.578 -2.120 -6.818 1.00 97.31 71 TYR A CA 1
ATOM 541 C C . TYR A 1 71 ? -5.333 -0.896 -7.705 1.00 97.31 71 TYR A C 1
ATOM 543 O O . TYR A 1 71 ? -5.956 0.153 -7.529 1.00 97.31 71 TYR A O 1
ATOM 551 N N . SER A 1 72 ? -4.405 -1.023 -8.652 1.00 96.12 72 SER A N 1
ATOM 552 C CA . SER A 1 72 ? -4.029 0.054 -9.573 1.00 96.12 72 SER A CA 1
ATOM 553 C C . SER A 1 72 ? -3.760 1.387 -8.856 1.00 96.12 72 SER A C 1
ATOM 555 O O . SER A 1 72 ? -4.341 2.416 -9.201 1.00 96.12 72 SER A O 1
ATOM 557 N N . ILE A 1 73 ? -2.909 1.355 -7.819 1.00 95.19 73 ILE A N 1
ATOM 558 C CA . ILE A 1 73 ? -2.533 2.471 -6.921 1.00 95.19 73 ILE A 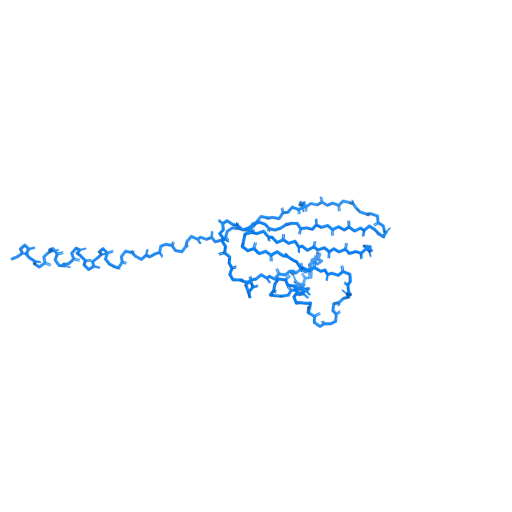CA 1
ATOM 559 C C . ILE A 1 73 ? -3.658 2.982 -6.017 1.00 95.19 73 ILE A C 1
ATOM 561 O O . ILE A 1 73 ? -3.459 3.060 -4.808 1.00 95.19 73 ILE A O 1
ATOM 565 N N . SER A 1 74 ? -4.796 3.378 -6.578 1.00 96.44 74 SER A N 1
ATOM 566 C CA . SER A 1 74 ? -5.823 4.169 -5.886 1.00 96.44 74 SER A CA 1
ATOM 567 C C . SER A 1 74 ? -7.234 3.599 -6.014 1.00 96.44 74 SER A C 1
ATOM 569 O O . SER A 1 74 ? -8.158 4.110 -5.378 1.00 96.44 74 SER A O 1
ATOM 571 N N . THR A 1 75 ? -7.424 2.527 -6.789 1.00 97.56 75 THR A N 1
ATOM 572 C CA . THR A 1 75 ? -8.752 1.953 -7.019 1.00 97.56 75 THR A CA 1
ATOM 573 C C . THR A 1 75 ? -9.121 1.009 -5.886 1.00 97.56 75 THR A C 1
ATOM 575 O O . THR A 1 75 ? -8.559 -0.072 -5.722 1.00 97.56 75 THR A O 1
ATOM 578 N N . ARG A 1 76 ? -10.074 1.430 -5.062 1.00 98.00 76 ARG A N 1
ATOM 579 C CA . ARG A 1 76 ? -10.546 0.656 -3.917 1.00 98.00 76 ARG A CA 1
ATOM 580 C C . ARG A 1 76 ? -11.316 -0.582 -4.387 1.00 98.00 76 ARG A C 1
ATOM 582 O O . ARG A 1 76 ? -12.219 -0.475 -5.213 1.00 98.00 76 ARG A O 1
ATOM 589 N N . HIS A 1 77 ? -10.991 -1.752 -3.842 1.00 98.25 77 HIS A N 1
ATOM 590 C CA . HIS A 1 77 ? -11.750 -2.969 -4.122 1.00 98.25 77 HIS A CA 1
ATOM 591 C C . HIS A 1 77 ? -13.177 -2.869 -3.557 1.00 98.25 77 HIS A C 1
ATOM 593 O O . HIS A 1 77 ? -13.404 -2.259 -2.510 1.00 98.25 77 HIS A O 1
ATOM 599 N N . SER A 1 78 ? -14.146 -3.499 -4.227 1.00 97.81 78 SER A N 1
ATOM 600 C CA . SER A 1 78 ? -15.544 -3.498 -3.782 1.00 97.81 78 SER A CA 1
ATOM 601 C C . SER A 1 78 ? -15.690 -4.035 -2.350 1.00 97.81 78 SER A C 1
ATOM 603 O O . SER A 1 78 ? -15.024 -5.001 -1.958 1.00 97.81 78 SER A O 1
ATOM 605 N N . GLY A 1 79 ? -16.548 -3.383 -1.557 1.00 97.25 79 GLY A N 1
ATOM 606 C CA . GLY A 1 79 ? -16.811 -3.724 -0.154 1.00 97.25 79 GLY A CA 1
ATOM 607 C C . GLY A 1 79 ? -15.726 -3.294 0.842 1.00 97.25 79 GLY A C 1
ATOM 608 O O . GLY A 1 79 ? -15.810 -3.642 2.022 1.00 97.25 79 GLY A O 1
ATOM 609 N N . ILE A 1 80 ? -14.700 -2.560 0.405 1.00 98.06 80 ILE A N 1
ATOM 610 C CA . ILE A 1 80 ? -13.702 -1.966 1.300 1.00 98.06 80 ILE A CA 1
ATOM 611 C C . ILE A 1 80 ? -14.200 -0.588 1.777 1.00 98.06 80 ILE A C 1
ATOM 613 O O . ILE A 1 80 ? -14.648 0.201 0.950 1.00 98.06 80 ILE A O 1
ATOM 617 N N . PRO A 1 81 ? -14.136 -0.269 3.085 1.00 97.38 81 PRO A N 1
ATOM 618 C CA . PRO A 1 81 ? -14.626 1.007 3.623 1.00 97.38 81 PRO A CA 1
ATOM 619 C C . PRO A 1 81 ? -13.832 2.219 3.140 1.00 97.38 81 PRO A C 1
ATOM 621 O O . PRO A 1 81 ? -12.630 2.082 2.918 1.00 97.38 81 PRO A O 1
ATOM 624 N N . ASP A 1 82 ? -14.453 3.405 3.112 1.00 97.31 82 ASP A N 1
ATOM 625 C CA . ASP A 1 82 ? -13.874 4.624 2.521 1.00 97.31 82 ASP A CA 1
ATOM 626 C C . ASP A 1 82 ? -12.599 5.163 3.187 1.00 97.31 82 ASP A C 1
ATOM 628 O O . ASP A 1 82 ? -11.821 5.890 2.562 1.00 97.31 82 ASP A O 1
ATOM 632 N N . ARG A 1 83 ? -12.310 4.711 4.411 1.00 97.50 83 ARG A N 1
ATOM 633 C CA . ARG A 1 83 ? -11.106 5.105 5.152 1.00 97.50 83 ARG A CA 1
ATOM 634 C C . ARG A 1 83 ? -9.777 4.723 4.501 1.00 97.50 83 ARG A C 1
ATOM 636 O O . ARG A 1 83 ? -8.767 5.326 4.837 1.00 97.50 83 ARG A O 1
ATOM 643 N N . PHE A 1 84 ? -9.750 3.727 3.613 1.00 98.25 84 PHE A N 1
ATOM 644 C CA . PHE A 1 84 ? -8.520 3.273 2.945 1.00 98.25 84 PHE A CA 1
ATOM 645 C C . PHE A 1 84 ? -8.265 4.049 1.646 1.00 98.25 84 PHE A C 1
ATOM 647 O O . PHE A 1 84 ? -9.034 3.940 0.710 1.00 98.25 84 PHE A O 1
ATOM 654 N N . SER A 1 85 ? -7.189 4.800 1.505 1.00 98.06 85 SER A N 1
ATOM 655 C CA . SER A 1 85 ? -6.889 5.501 0.247 1.00 98.06 85 SER A CA 1
ATOM 656 C C . SER A 1 85 ? -5.465 5.226 -0.192 1.00 98.06 85 SER A C 1
ATOM 658 O O . SER A 1 85 ? -4.566 5.148 0.636 1.00 98.06 85 SER A O 1
ATOM 660 N N . GLY A 1 86 ? -5.274 5.036 -1.493 1.00 97.56 86 GLY A N 1
ATOM 661 C CA . GLY A 1 86 ? -3.972 4.772 -2.085 1.00 97.56 86 GLY A CA 1
ATOM 662 C C . GLY A 1 86 ? -3.558 5.921 -2.993 1.00 97.56 86 GLY A C 1
ATOM 663 O O . GLY A 1 86 ? -4.395 6.510 -3.680 1.00 97.56 86 GLY A O 1
ATOM 664 N N . SER A 1 87 ? -2.276 6.259 -2.980 1.00 96.62 87 SER A N 1
ATOM 665 C CA . SER A 1 87 ? -1.688 7.300 -3.819 1.00 96.62 87 SER A CA 1
ATOM 666 C C . SER A 1 87 ? -0.239 6.963 -4.162 1.00 96.62 87 SER A C 1
ATOM 668 O O . SER A 1 87 ? 0.362 6.063 -3.571 1.00 96.62 87 SER A O 1
ATOM 670 N N . GLY A 1 88 ? 0.324 7.670 -5.140 1.00 94.94 88 GLY A N 1
ATOM 671 C CA . GLY A 1 88 ? 1.725 7.519 -5.524 1.00 94.94 88 GLY A CA 1
ATOM 672 C C . GLY A 1 88 ? 1.950 7.463 -7.025 1.00 94.94 88 GLY A C 1
ATOM 673 O O . GLY A 1 88 ? 1.007 7.444 -7.817 1.00 94.94 88 GLY A O 1
ATOM 674 N N . SER A 1 89 ? 3.221 7.441 -7.402 1.00 92.56 89 SER A N 1
ATOM 675 C CA . SER A 1 89 ? 3.689 7.293 -8.777 1.00 92.56 89 SER A CA 1
ATOM 676 C C . SER A 1 89 ? 5.179 6.941 -8.800 1.00 92.56 89 SER A C 1
ATOM 678 O O . SER A 1 89 ? 5.906 7.134 -7.822 1.00 92.56 89 SER A O 1
ATOM 680 N N . GLY A 1 90 ? 5.647 6.418 -9.936 1.00 92.44 90 GLY A N 1
ATOM 681 C CA . GLY A 1 90 ? 7.051 6.063 -10.121 1.00 92.44 90 GLY A CA 1
ATOM 682 C C . GLY A 1 90 ? 7.487 4.971 -9.148 1.00 92.44 90 GLY A C 1
ATOM 683 O O . GLY A 1 90 ? 7.077 3.819 -9.270 1.00 92.44 90 GLY A O 1
ATOM 684 N N . THR A 1 91 ? 8.322 5.345 -8.182 1.00 95.06 91 THR A N 1
ATOM 685 C CA . THR A 1 91 ? 8.867 4.446 -7.158 1.00 95.06 91 THR A CA 1
ATOM 686 C C . THR A 1 91 ? 8.236 4.627 -5.782 1.00 95.06 91 THR A C 1
ATOM 688 O O . THR A 1 91 ? 8.574 3.864 -4.886 1.00 95.06 91 THR A O 1
ATOM 691 N N . GLN A 1 92 ? 7.354 5.610 -5.577 1.00 96.25 92 GLN A N 1
ATOM 692 C CA . GLN A 1 92 ? 6.866 5.987 -4.248 1.00 96.25 92 GLN A CA 1
ATOM 693 C C . GLN A 1 92 ? 5.346 5.920 -4.172 1.00 96.25 92 GLN A C 1
ATOM 695 O O . GLN A 1 92 ? 4.638 6.591 -4.925 1.00 96.25 92 GLN A O 1
ATOM 700 N N . PHE A 1 93 ? 4.852 5.137 -3.218 1.00 97.25 93 PHE A N 1
ATOM 701 C CA . PHE A 1 93 ? 3.433 4.886 -3.016 1.00 97.25 93 PHE A CA 1
ATOM 702 C C . PHE A 1 93 ? 3.064 4.971 -1.541 1.00 97.25 93 PHE A C 1
ATOM 704 O O . PHE A 1 93 ? 3.895 4.769 -0.655 1.00 97.25 93 PHE A O 1
ATOM 711 N N . THR A 1 94 ? 1.802 5.271 -1.265 1.00 98.06 94 THR A N 1
ATOM 712 C CA . THR A 1 94 ? 1.290 5.424 0.095 1.00 98.06 94 THR A CA 1
ATOM 713 C C . THR A 1 94 ? -0.101 4.819 0.212 1.00 98.06 94 THR A C 1
ATOM 715 O O . THR A 1 94 ? -0.959 5.051 -0.638 1.00 98.06 94 THR A O 1
ATOM 718 N N . LEU A 1 95 ? -0.329 4.072 1.291 1.00 98.31 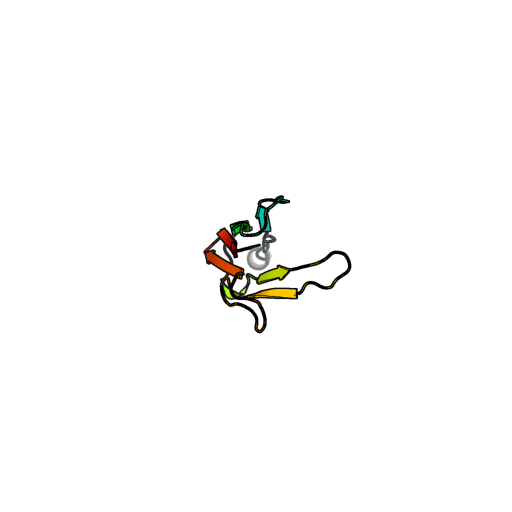95 LEU A N 1
ATOM 719 C CA . LEU A 1 95 ? -1.651 3.704 1.785 1.00 98.31 95 LEU A CA 1
ATOM 720 C C . LEU A 1 95 ? -1.967 4.561 3.002 1.00 98.31 95 LEU A C 1
ATOM 722 O O . LEU A 1 95 ? -1.281 4.478 4.015 1.00 98.31 95 LEU A O 1
ATOM 726 N N . LYS A 1 96 ? -3.032 5.345 2.921 1.00 98.31 96 LYS A N 1
ATOM 727 C CA . LYS A 1 96 ? -3.566 6.138 4.021 1.00 98.31 96 LYS A CA 1
ATOM 728 C C . LYS A 1 96 ? -4.810 5.463 4.591 1.00 98.31 96 LYS A C 1
ATOM 730 O O . LYS A 1 96 ? -5.696 5.060 3.837 1.00 98.31 96 LYS A O 1
ATOM 735 N N . ILE A 1 97 ? -4.895 5.366 5.912 1.00 98.19 97 ILE A N 1
ATOM 736 C CA . ILE A 1 97 ? -6.053 4.839 6.639 1.00 98.19 97 ILE A CA 1
ATOM 737 C C . ILE A 1 97 ? -6.494 5.908 7.634 1.00 98.19 97 ILE A C 1
ATOM 739 O O . ILE A 1 97 ? -5.720 6.290 8.504 1.00 98.19 97 ILE A O 1
ATOM 743 N N . THR A 1 98 ? -7.712 6.421 7.489 1.00 98.25 98 THR A N 1
ATOM 744 C CA . THR A 1 98 ? -8.260 7.473 8.362 1.00 98.25 98 THR A CA 1
ATOM 745 C C . THR A 1 98 ? -9.225 6.900 9.389 1.00 98.25 98 THR A C 1
ATOM 747 O O . THR A 1 98 ? -10.077 6.091 9.029 1.00 98.25 98 THR A O 1
ATOM 750 N N . GLY A 1 99 ? -9.181 7.368 10.632 1.00 97.00 99 GLY A N 1
ATOM 751 C CA . GLY A 1 99 ? -10.110 6.898 11.657 1.00 97.00 99 GLY A CA 1
ATOM 752 C C . GLY A 1 99 ? -9.944 5.404 11.915 1.00 97.00 99 GLY A C 1
ATOM 753 O O . GLY A 1 99 ? -10.909 4.650 11.771 1.00 97.00 99 GLY A O 1
ATOM 754 N N . VAL A 1 100 ? -8.699 4.991 12.186 1.00 94.06 100 VAL A N 1
ATOM 755 C CA . VAL A 1 100 ? -8.378 3.637 12.673 1.00 94.06 100 VAL A CA 1
ATOM 756 C C . VAL A 1 100 ? -9.254 3.299 13.877 1.00 94.06 100 VAL A C 1
ATOM 758 O O . VAL A 1 100 ? -9.730 2.143 13.921 1.00 94.06 100 VAL A O 1
#